Protein AF-A0A965YRG6-F1 (afdb_monomer)

Radius of gyration: 14.51 Å; Cα contacts (8 Å, |Δi|>4): 138; chains: 1; bounding box: 35×29×41 Å

pLDDT: mean 77.94, std 15.96, range [37.25, 94.0]

Secondary structure (DSSP, 8-state):
----BPPPHHHHHHHHGGGEE--TTS--EE-HHHHHHHHHHHHHHBSSEEEEEEE-TTS-EEEEEEE--TTT-EEEEEEEPPPSS-S-SS-TTHHHHHHHHHHHHH-

Solvent-accessible surface area (backbone atoms only — not comparable to full-atom values): 6411 Å² total; per-residue (Å²): 134,94,74,50,41,82,56,50,67,66,55,50,50,61,71,46,50,85,53,44,47,77,50,90,98,49,77,58,27,28,47,60,84,38,50,60,60,49,51,52,55,47,61,64,45,23,73,36,61,47,78,46,76,46,67,44,99,87,64,42,49,25,45,34,42,36,33,61,46,99,90,68,44,51,74,47,74,32,46,41,52,72,72,96,64,64,81,79,42,101,51,87,57,63,63,52,61,51,47,53,56,46,52,63,71,75,107

Structure (mmCIF, N/CA/C/O backbone):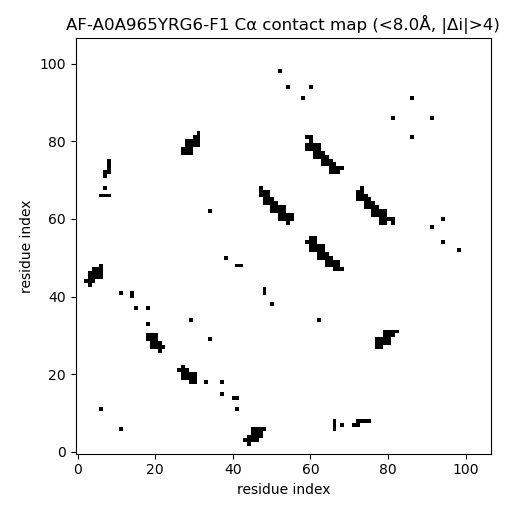
data_AF-A0A965YRG6-F1
#
_entry.id   AF-A0A965YRG6-F1
#
loop_
_atom_site.group_PDB
_atom_site.id
_atom_site.type_symbol
_atom_site.label_atom_id
_atom_site.label_alt_id
_atom_site.label_comp_id
_atom_site.label_asym_id
_atom_site.label_entity_id
_atom_site.label_seq_id
_atom_site.pdbx_PDB_ins_code
_atom_site.Cartn_x
_atom_site.Cartn_y
_atom_site.Cartn_z
_atom_site.occupancy
_atom_site.B_iso_or_equiv
_atom_site.auth_seq_id
_atom_site.auth_comp_id
_atom_site.auth_asym_id
_atom_site.auth_atom_id
_atom_site.pdbx_PDB_model_num
ATOM 1 N N . MET A 1 1 ? -12.443 -15.337 13.989 1.00 39.00 1 MET A N 1
ATOM 2 C CA . MET A 1 1 ? -11.947 -14.167 14.745 1.00 39.00 1 MET A CA 1
ATOM 3 C C . MET A 1 1 ? -12.158 -12.936 13.876 1.00 39.00 1 MET A C 1
ATOM 5 O O . MET A 1 1 ? -11.320 -12.651 13.036 1.00 39.00 1 MET A O 1
ATOM 9 N N . ASN A 1 2 ? -13.288 -12.243 14.025 1.00 52.28 2 ASN A N 1
ATOM 10 C CA . ASN A 1 2 ? -13.539 -10.988 13.306 1.00 52.28 2 ASN A CA 1
ATOM 11 C C . ASN A 1 2 ? -12.921 -9.846 14.126 1.00 52.28 2 ASN A C 1
ATOM 13 O O . ASN A 1 2 ? -13.604 -9.215 14.924 1.00 52.28 2 ASN A O 1
ATOM 17 N N . GLY A 1 3 ? -11.597 -9.686 14.015 1.00 64.50 3 GLY A N 1
ATOM 18 C CA . GLY A 1 3 ? -10.799 -8.684 14.740 1.00 64.50 3 GLY A CA 1
ATOM 19 C C . GLY A 1 3 ? -10.314 -7.521 13.870 1.00 64.50 3 GLY A C 1
ATOM 20 O O . GLY A 1 3 ? -9.490 -6.727 14.317 1.00 64.50 3 GLY A O 1
ATOM 21 N N . GLN A 1 4 ? -10.786 -7.435 12.624 1.00 83.19 4 GLN A N 1
ATOM 22 C CA . GLN A 1 4 ? -10.427 -6.357 11.708 1.00 83.19 4 GLN A CA 1
ATOM 23 C C . GLN A 1 4 ? -11.118 -5.057 12.135 1.00 83.19 4 GLN A C 1
ATOM 25 O O . GLN A 1 4 ? -12.299 -5.051 12.482 1.00 83.19 4 GLN A O 1
ATOM 30 N N . ARG A 1 5 ? -10.374 -3.949 12.116 1.00 90.75 5 ARG A N 1
ATOM 31 C CA . ARG A 1 5 ? -10.884 -2.603 12.421 1.00 90.75 5 ARG A CA 1
ATOM 32 C C . ARG A 1 5 ? -11.032 -1.790 11.140 1.00 90.75 5 ARG A C 1
ATOM 34 O O . ARG A 1 5 ? -10.397 -2.091 10.140 1.00 90.75 5 ARG A O 1
ATOM 41 N N . LYS A 1 6 ? -11.780 -0.689 11.180 1.00 90.81 6 LYS A N 1
ATOM 42 C CA . LYS A 1 6 ? -11.786 0.265 10.062 1.00 90.81 6 LYS A CA 1
ATOM 43 C C . LYS A 1 6 ? -10.484 1.064 10.042 1.00 90.81 6 LYS A C 1
ATOM 45 O O . LYS A 1 6 ? -10.071 1.608 11.066 1.00 90.81 6 LYS A O 1
ATOM 50 N N . ALA A 1 7 ? -9.852 1.143 8.879 1.00 89.75 7 ALA A N 1
ATOM 51 C CA . ALA A 1 7 ? -8.674 1.956 8.622 1.00 89.75 7 ALA A CA 1
ATOM 52 C C . ALA A 1 7 ? -9.058 3.388 8.237 1.00 89.75 7 ALA A C 1
ATOM 54 O O . ALA A 1 7 ? -10.038 3.607 7.518 1.00 89.75 7 ALA A O 1
ATOM 55 N N . SER A 1 8 ? -8.232 4.351 8.640 1.00 91.25 8 SER A N 1
ATOM 56 C CA . SER A 1 8 ? -8.095 5.643 7.963 1.00 91.25 8 SER A CA 1
ATOM 57 C C . SER A 1 8 ? -6.946 5.603 6.945 1.00 91.25 8 SER A C 1
ATOM 59 O O . SER A 1 8 ? -6.111 4.698 6.970 1.00 91.25 8 SER A O 1
ATOM 61 N N . LEU A 1 9 ? -6.845 6.607 6.066 1.00 91.00 9 LEU A N 1
ATOM 62 C CA . LEU A 1 9 ? -5.679 6.734 5.180 1.00 91.00 9 LEU A CA 1
ATOM 63 C C . LEU A 1 9 ? -4.359 6.811 5.955 1.00 91.00 9 LEU A C 1
ATOM 65 O O . LEU A 1 9 ? -3.354 6.280 5.492 1.00 91.00 9 LEU A O 1
ATOM 69 N N . ASP A 1 10 ? -4.344 7.454 7.121 1.00 91.12 10 ASP A N 1
ATOM 70 C CA . ASP A 1 10 ? -3.119 7.599 7.907 1.00 91.12 10 ASP A CA 1
ATOM 71 C C . ASP A 1 10 ? -2.734 6.313 8.640 1.00 91.12 10 ASP A C 1
ATOM 73 O O . ASP A 1 10 ? -1.543 6.029 8.762 1.00 91.12 10 ASP A O 1
ATOM 77 N N . ASP A 1 11 ? -3.708 5.499 9.065 1.00 92.50 11 ASP A N 1
ATOM 78 C CA . ASP A 1 11 ? -3.442 4.137 9.546 1.00 92.50 11 ASP A CA 1
ATOM 79 C C . ASP A 1 11 ? -2.749 3.309 8.455 1.00 92.50 11 ASP A C 1
ATOM 81 O O . ASP A 1 11 ? -1.691 2.724 8.684 1.00 92.50 11 ASP A O 1
ATOM 85 N N . VAL A 1 12 ? -3.306 3.334 7.242 1.00 92.75 12 VAL A N 1
ATOM 86 C CA . VAL A 1 12 ? -2.773 2.591 6.096 1.00 92.75 12 VAL A CA 1
ATOM 87 C C . VAL A 1 12 ? -1.377 3.090 5.709 1.00 92.75 12 VAL A C 1
ATOM 89 O O . VAL A 1 12 ? -0.474 2.281 5.513 1.00 92.75 12 VAL A O 1
ATOM 92 N N . LYS A 1 13 ? -1.138 4.409 5.674 1.00 92.69 13 LYS A N 1
ATOM 93 C CA . LYS A 1 13 ? 0.209 4.962 5.427 1.00 92.69 13 LYS A CA 1
ATOM 94 C C . LYS A 1 13 ? 1.229 4.485 6.459 1.00 92.69 13 LYS A C 1
ATOM 96 O O . LYS A 1 13 ? 2.352 4.171 6.075 1.00 92.69 13 LYS A O 1
ATOM 101 N N . LYS A 1 14 ? 0.867 4.458 7.747 1.00 94.00 14 LYS A N 1
ATOM 102 C CA . LYS A 1 14 ? 1.765 4.013 8.826 1.00 94.00 14 LYS A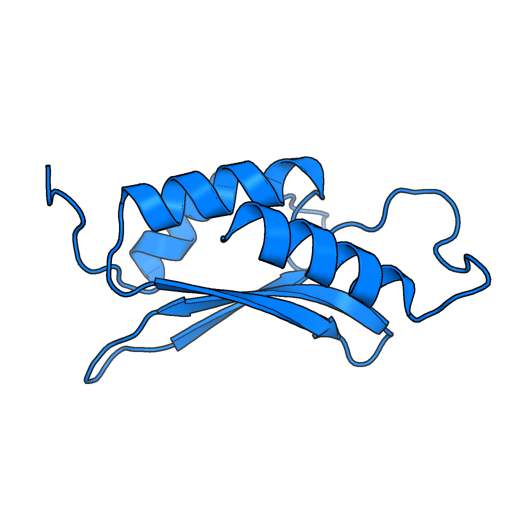 CA 1
ATOM 103 C C . LYS A 1 14 ? 2.141 2.546 8.667 1.00 94.00 14 LYS A C 1
ATOM 105 O O . LYS A 1 14 ? 3.314 2.215 8.800 1.00 94.00 14 LYS A O 1
ATOM 110 N N . ASP A 1 15 ? 1.170 1.704 8.335 1.00 93.62 15 ASP A N 1
ATOM 111 C CA . ASP A 1 15 ? 1.387 0.269 8.170 1.00 93.62 15 ASP A CA 1
ATOM 112 C C . ASP A 1 15 ? 2.171 -0.078 6.896 1.00 93.62 15 ASP A C 1
ATOM 114 O O . ASP A 1 15 ? 2.928 -1.046 6.895 1.00 93.62 15 ASP A O 1
ATOM 118 N N . ILE A 1 16 ? 2.044 0.718 5.828 1.00 92.62 16 ILE A N 1
ATOM 119 C CA . ILE A 1 16 ? 2.788 0.507 4.575 1.00 92.62 16 ILE A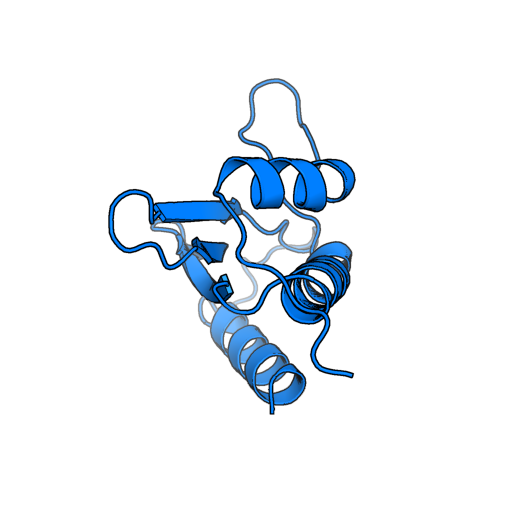 CA 1
ATOM 120 C C . ILE A 1 16 ? 4.187 1.133 4.622 1.00 92.62 16 ILE A C 1
ATOM 122 O O . ILE A 1 16 ? 5.083 0.657 3.932 1.00 92.62 16 ILE A O 1
ATOM 126 N N . ALA A 1 17 ? 4.411 2.180 5.423 1.00 92.81 17 ALA A N 1
ATOM 127 C CA . ALA A 1 17 ? 5.679 2.916 5.460 1.00 92.81 17 ALA A CA 1
ATOM 128 C C . ALA A 1 17 ? 6.949 2.039 5.569 1.00 92.81 17 ALA A C 1
ATOM 130 O O . ALA A 1 17 ? 7.909 2.363 4.869 1.00 92.81 17 ALA A O 1
ATOM 131 N N . PRO A 1 18 ? 6.984 0.942 6.356 1.00 93.44 18 PRO A N 1
ATOM 132 C CA . PRO A 1 18 ? 8.148 0.050 6.431 1.00 93.44 18 PRO A CA 1
ATOM 133 C C . PRO A 1 18 ? 8.451 -0.713 5.132 1.00 93.44 18 PRO A C 1
ATOM 135 O O . PRO A 1 18 ? 9.569 -1.177 4.942 1.00 93.44 18 PRO A O 1
ATOM 138 N N . TYR A 1 19 ? 7.464 -0.849 4.246 1.00 90.38 19 TYR A N 1
ATOM 139 C CA . TYR A 1 19 ? 7.552 -1.592 2.987 1.00 90.38 19 TYR A CA 1
ATOM 140 C C . TYR A 1 19 ? 7.890 -0.700 1.784 1.00 90.38 19 TYR A C 1
ATOM 142 O O . TYR A 1 19 ? 8.088 -1.206 0.673 1.00 90.38 19 TYR A O 1
ATOM 150 N N . LEU A 1 20 ? 7.930 0.621 1.995 1.00 90.62 20 LEU A N 1
ATOM 151 C CA . LEU A 1 20 ? 8.254 1.605 0.970 1.00 90.62 20 LEU A CA 1
ATOM 152 C C . LEU A 1 20 ? 9.743 1.921 0.969 1.00 90.62 20 LEU A C 1
ATOM 154 O O . LEU A 1 20 ? 10.326 2.301 1.981 1.00 90.62 20 LEU A O 1
ATOM 158 N N . GLU A 1 21 ? 10.320 1.885 -0.221 1.00 89.81 21 GLU A N 1
ATOM 159 C CA . GLU A 1 21 ? 11.660 2.373 -0.480 1.00 89.81 21 GLU A CA 1
ATOM 160 C C . GLU A 1 21 ? 11.620 3.864 -0.810 1.00 89.81 21 GLU A C 1
ATOM 162 O O . GLU A 1 21 ? 10.788 4.354 -1.588 1.00 89.81 21 GLU A O 1
ATOM 167 N N . LYS A 1 22 ? 12.558 4.607 -0.223 1.00 83.31 22 LYS A N 1
ATOM 168 C CA . LYS A 1 22 ? 12.769 6.024 -0.517 1.00 83.31 22 LYS A CA 1
ATOM 169 C C . LYS A 1 22 ? 14.055 6.164 -1.314 1.00 83.31 22 LYS A C 1
ATOM 171 O O . LYS A 1 22 ? 15.146 5.998 -0.779 1.00 83.31 22 LYS A O 1
ATOM 176 N N . ARG A 1 23 ? 13.942 6.540 -2.587 1.00 75.12 23 ARG A N 1
ATOM 177 C CA . ARG A 1 23 ? 15.080 7.092 -3.332 1.00 75.12 23 ARG A CA 1
ATOM 178 C C . ARG A 1 23 ? 15.052 8.608 -3.212 1.00 75.12 23 ARG A C 1
ATOM 180 O O . ARG A 1 23 ? 14.001 9.226 -3.373 1.00 75.12 23 ARG A O 1
ATOM 187 N N . LEU A 1 24 ? 16.214 9.196 -2.946 1.00 58.69 24 LEU A N 1
ATOM 188 C CA . LEU A 1 24 ? 16.390 10.646 -2.930 1.00 58.69 24 LEU A CA 1
ATOM 189 C C . LEU A 1 24 ? 15.845 11.232 -4.246 1.00 58.69 24 LEU A C 1
ATOM 191 O O . LEU A 1 24 ? 16.159 10.726 -5.323 1.00 58.69 24 LEU A O 1
ATOM 195 N N . LEU A 1 25 ? 14.993 12.259 -4.139 1.00 71.25 25 LEU A N 1
ATOM 196 C CA . LEU A 1 25 ? 14.322 12.960 -5.251 1.00 71.25 25 LEU A CA 1
ATOM 197 C C . LEU A 1 25 ? 13.257 12.164 -6.035 1.00 71.25 25 LEU A C 1
ATOM 199 O O . LEU A 1 25 ? 12.740 12.669 -7.030 1.00 71.25 25 LEU A O 1
ATOM 203 N N . LYS A 1 26 ? 12.881 10.952 -5.605 1.00 74.12 26 LYS A N 1
ATOM 204 C CA . LYS A 1 26 ? 11.791 10.177 -6.224 1.00 74.12 26 LYS A CA 1
ATOM 205 C C . LYS A 1 26 ? 10.617 9.998 -5.266 1.00 74.12 26 LYS A C 1
ATOM 207 O O . LYS A 1 26 ? 10.774 10.029 -4.047 1.00 74.12 26 LYS A O 1
ATOM 212 N N . LYS A 1 27 ? 9.424 9.791 -5.832 1.00 82.19 27 LYS A N 1
ATOM 213 C CA . LYS A 1 27 ? 8.259 9.358 -5.050 1.00 82.19 27 LYS A CA 1
ATOM 214 C C . LYS A 1 27 ? 8.575 8.006 -4.382 1.00 82.19 27 LYS A C 1
ATOM 216 O O . LYS A 1 27 ? 9.291 7.206 -4.991 1.00 82.19 27 LYS A O 1
ATOM 221 N N . PRO A 1 28 ? 8.069 7.745 -3.162 1.00 85.94 28 PRO A N 1
ATOM 222 C CA . PRO A 1 28 ? 8.187 6.432 -2.537 1.00 85.94 28 PRO A CA 1
ATOM 223 C C . PRO A 1 28 ? 7.650 5.345 -3.468 1.00 85.94 28 PRO A C 1
ATOM 225 O O . PRO A 1 28 ? 6.609 5.536 -4.102 1.00 85.94 28 PRO A O 1
ATOM 228 N N . TYR A 1 29 ? 8.353 4.222 -3.541 1.00 89.12 29 TYR A N 1
ATOM 229 C CA . TYR A 1 29 ? 7.976 3.082 -4.373 1.00 89.12 29 TYR A CA 1
ATOM 230 C C . TYR A 1 29 ? 8.070 1.791 -3.561 1.00 89.12 29 TYR A C 1
ATOM 232 O O . TYR A 1 29 ? 8.688 1.755 -2.499 1.00 89.12 29 TYR A O 1
ATOM 240 N N . MET A 1 30 ? 7.430 0.734 -4.040 1.00 88.31 30 MET A N 1
ATOM 241 C CA . MET A 1 30 ? 7.376 -0.558 -3.365 1.00 88.31 30 MET A CA 1
ATOM 242 C C . MET A 1 30 ? 8.181 -1.583 -4.154 1.00 88.31 30 MET A C 1
ATOM 244 O O . MET A 1 30 ? 8.031 -1.687 -5.368 1.00 88.31 30 MET A O 1
ATOM 248 N N . LYS A 1 31 ? 9.033 -2.366 -3.492 1.00 86.19 31 LYS A N 1
ATOM 249 C CA . LYS A 1 31 ? 9.653 -3.525 -4.146 1.00 86.19 31 LYS A CA 1
ATOM 250 C C . LYS A 1 31 ? 8.604 -4.592 -4.421 1.00 86.19 31 LYS A C 1
ATOM 252 O O . LYS A 1 31 ? 7.675 -4.765 -3.640 1.00 86.19 31 LYS A O 1
ATOM 257 N N . HIS A 1 32 ? 8.785 -5.352 -5.495 1.00 81.94 32 HIS A N 1
ATOM 258 C CA . HIS A 1 32 ? 7.857 -6.425 -5.850 1.00 81.94 32 HIS A CA 1
ATOM 259 C C . HIS A 1 32 ? 7.671 -7.458 -4.721 1.00 81.94 32 HIS A C 1
ATOM 261 O O . HIS A 1 32 ? 6.547 -7.854 -4.439 1.00 81.94 32 HIS A O 1
ATOM 267 N N . GLU A 1 33 ? 8.747 -7.815 -4.014 1.00 81.94 33 GLU A N 1
ATOM 268 C CA . GLU A 1 33 ? 8.719 -8.744 -2.870 1.00 81.94 33 GLU A CA 1
ATOM 269 C C . GLU A 1 33 ? 7.866 -8.255 -1.686 1.00 81.94 33 GLU A C 1
ATOM 271 O O . GLU A 1 33 ? 7.368 -9.064 -0.910 1.00 81.94 33 GLU A O 1
ATOM 276 N N . ASN A 1 34 ? 7.648 -6.942 -1.578 1.00 86.00 34 ASN A N 1
ATOM 277 C CA . ASN A 1 34 ? 6.877 -6.334 -0.496 1.00 86.00 34 ASN A CA 1
ATOM 278 C C . ASN A 1 34 ? 5.375 -6.244 -0.801 1.00 86.00 34 ASN A C 1
ATOM 280 O O . ASN A 1 34 ? 4.596 -5.973 0.112 1.00 86.00 34 ASN A O 1
ATOM 284 N N . VAL A 1 35 ? 4.948 -6.489 -2.045 1.00 84.69 35 VAL A N 1
ATOM 285 C CA . VAL A 1 35 ? 3.535 -6.389 -2.446 1.00 84.69 35 VAL A CA 1
ATOM 286 C C . VAL A 1 35 ? 2.675 -7.383 -1.666 1.00 84.69 35 VAL A C 1
ATOM 288 O O . VAL A 1 35 ? 1.698 -6.986 -1.029 1.00 84.69 35 VAL A O 1
ATOM 291 N N . THR A 1 36 ? 3.058 -8.660 -1.657 1.00 83.88 36 THR A N 1
ATOM 292 C CA . THR A 1 36 ? 2.299 -9.715 -0.971 1.00 83.88 36 THR A CA 1
ATOM 293 C C . THR A 1 36 ? 2.249 -9.509 0.551 1.00 83.88 36 THR A C 1
ATOM 295 O O . THR A 1 36 ? 1.140 -9.495 1.092 1.00 83.88 36 THR A O 1
ATOM 298 N N . PRO A 1 37 ? 3.375 -9.253 1.256 1.00 87.44 37 PRO A N 1
ATOM 299 C CA . PRO A 1 37 ? 3.348 -8.923 2.683 1.00 87.44 37 PRO A CA 1
ATOM 300 C C . PRO A 1 37 ? 2.454 -7.725 3.021 1.00 87.44 37 PRO A C 1
ATOM 302 O O . PRO A 1 37 ? 1.697 -7.776 3.990 1.00 87.44 37 PRO A O 1
ATOM 305 N N . VAL A 1 38 ? 2.478 -6.661 2.207 1.00 89.88 38 VAL A N 1
ATOM 306 C CA . VAL A 1 38 ? 1.607 -5.492 2.411 1.00 89.88 38 VAL A CA 1
ATOM 307 C C . VAL A 1 38 ? 0.137 -5.877 2.299 1.00 89.88 38 VAL A C 1
ATOM 309 O O . VAL A 1 38 ? -0.657 -5.492 3.158 1.00 89.88 38 VAL A O 1
ATOM 312 N N . CYS A 1 39 ? -0.233 -6.660 1.285 1.00 88.00 39 CYS A N 1
ATOM 313 C CA . CYS A 1 39 ? -1.614 -7.106 1.118 1.00 88.00 39 CYS A CA 1
ATOM 314 C C . CYS A 1 39 ? -2.082 -7.923 2.326 1.00 88.00 39 CYS A C 1
ATOM 316 O O . CYS A 1 39 ? -3.147 -7.651 2.873 1.00 88.00 39 CYS A O 1
ATOM 318 N N . GLN A 1 40 ? -1.256 -8.854 2.806 1.00 88.19 40 GLN A N 1
ATOM 319 C CA . GLN A 1 40 ? -1.564 -9.671 3.983 1.00 88.19 40 GLN A CA 1
ATOM 320 C C . GLN A 1 40 ? -1.725 -8.834 5.257 1.00 88.19 40 GLN A C 1
ATOM 322 O O . GLN A 1 40 ? -2.668 -9.039 6.022 1.00 88.19 40 GLN A O 1
ATOM 327 N N . VAL A 1 41 ? -0.840 -7.863 5.494 1.00 91.31 41 VAL A N 1
ATOM 328 C CA . VAL A 1 41 ? -0.932 -6.975 6.665 1.00 91.31 41 VAL A CA 1
ATOM 329 C C . VAL A 1 41 ? -2.205 -6.138 6.619 1.00 91.31 41 VAL A C 1
ATOM 331 O O . VAL A 1 41 ? -2.897 -6.022 7.629 1.00 91.31 41 VAL A O 1
ATOM 334 N N . LEU A 1 42 ? -2.542 -5.573 5.460 1.00 91.19 42 LEU A N 1
ATOM 335 C CA . LEU A 1 42 ? -3.725 -4.728 5.338 1.00 91.19 42 LEU A CA 1
ATOM 336 C C . LEU A 1 42 ? -5.015 -5.542 5.438 1.00 91.19 42 LEU A C 1
ATOM 338 O O . LEU A 1 42 ? -5.897 -5.161 6.204 1.00 91.19 42 LEU A O 1
ATOM 342 N N . TYR A 1 43 ? -5.106 -6.680 4.744 1.00 89.69 43 TYR A N 1
ATOM 343 C CA . TYR A 1 43 ? -6.280 -7.545 4.826 1.00 89.69 43 TYR A CA 1
ATOM 344 C C . TYR A 1 43 ? -6.420 -8.217 6.189 1.00 89.69 43 TYR A C 1
ATOM 346 O O . TYR A 1 43 ? -7.538 -8.410 6.633 1.00 89.69 43 TYR A O 1
ATOM 354 N N . SER A 1 44 ? -5.345 -8.527 6.915 1.00 90.06 44 SER A N 1
ATOM 355 C CA . SER A 1 44 ? -5.483 -9.083 8.274 1.00 90.06 44 SER A CA 1
ATOM 356 C C . SER A 1 44 ? -5.969 -8.056 9.301 1.00 90.06 44 SER A C 1
ATOM 358 O O . SER A 1 44 ? -6.629 -8.426 10.272 1.00 90.06 44 SER A O 1
ATOM 360 N N . LYS A 1 45 ? -5.673 -6.766 9.097 1.00 91.69 45 LYS A N 1
ATOM 361 C CA . LYS A 1 45 ? -5.990 -5.696 10.055 1.00 91.69 45 LYS A CA 1
ATOM 362 C C . LYS A 1 45 ? -7.266 -4.925 9.741 1.00 91.69 45 LYS A C 1
ATOM 364 O O . LYS A 1 45 ? -7.880 -4.408 10.679 1.00 91.69 45 LYS A O 1
ATOM 369 N N . TYR A 1 46 ? -7.644 -4.812 8.468 1.00 92.81 46 TYR A N 1
ATOM 370 C CA . TYR A 1 46 ? -8.666 -3.868 8.029 1.00 92.81 46 TYR A CA 1
ATOM 371 C C . TYR A 1 46 ? -9.751 -4.498 7.156 1.00 92.81 46 TYR A C 1
ATOM 373 O O . TYR A 1 46 ? -9.461 -5.254 6.235 1.00 92.81 46 TYR A O 1
ATOM 381 N N . ASP A 1 47 ? -11.007 -4.139 7.427 1.00 91.06 47 ASP A N 1
ATOM 382 C CA . ASP A 1 47 ? -12.196 -4.634 6.713 1.00 91.06 47 ASP A CA 1
ATOM 383 C C . ASP A 1 47 ? -12.664 -3.691 5.588 1.00 91.06 47 ASP A C 1
ATOM 385 O O . ASP A 1 47 ? -13.388 -4.082 4.674 1.00 91.06 47 ASP A O 1
ATOM 389 N N . ASN A 1 48 ? -12.237 -2.429 5.637 1.00 92.69 48 ASN A N 1
ATOM 390 C CA . ASN A 1 48 ? -12.636 -1.371 4.716 1.00 92.69 48 ASN A CA 1
ATOM 391 C C . ASN A 1 48 ? -11.544 -1.021 3.694 1.00 92.69 48 ASN A C 1
ATOM 393 O O . ASN A 1 48 ? -11.591 0.058 3.099 1.00 92.69 48 ASN A O 1
ATOM 397 N N . VAL A 1 49 ? -10.570 -1.908 3.485 1.00 92.00 49 VAL A N 1
ATOM 398 C CA . VAL A 1 49 ? -9.485 -1.732 2.514 1.00 92.00 49 VAL A CA 1
ATOM 399 C C . VAL A 1 49 ? -9.738 -2.596 1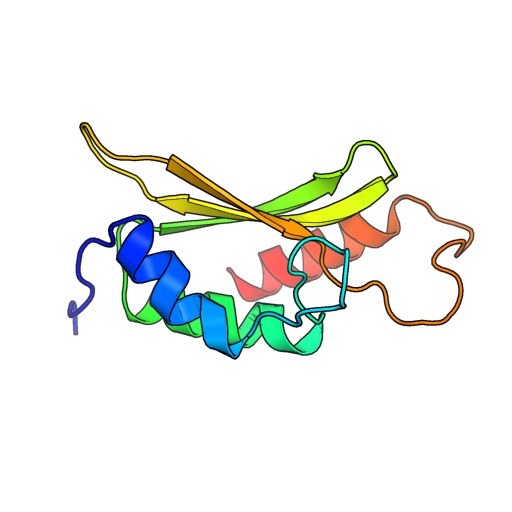.282 1.00 92.00 49 VAL A C 1
ATOM 401 O O . VAL A 1 49 ? -10.129 -3.754 1.382 1.00 92.00 49 VAL A O 1
ATOM 404 N N . GLN A 1 50 ? -9.506 -2.023 0.105 1.00 91.19 50 GLN A N 1
ATOM 405 C CA . GLN A 1 50 ? -9.442 -2.748 -1.158 1.00 91.19 50 GLN A CA 1
ATOM 406 C C . GLN A 1 50 ? -8.127 -2.433 -1.854 1.00 91.19 50 GLN A C 1
ATOM 408 O O . GLN A 1 50 ? -7.731 -1.270 -1.930 1.00 91.19 50 GLN A O 1
ATOM 413 N N . ILE A 1 51 ? -7.462 -3.458 -2.369 1.00 89.81 51 ILE A N 1
ATOM 414 C CA . ILE A 1 51 ? -6.180 -3.327 -3.056 1.00 89.81 51 ILE A CA 1
ATOM 415 C C . ILE A 1 51 ? -6.378 -3.727 -4.512 1.00 89.81 51 ILE A C 1
ATOM 417 O O . ILE A 1 51 ? -6.985 -4.753 -4.798 1.00 89.81 51 ILE A O 1
ATOM 421 N N . PHE A 1 52 ? -5.861 -2.908 -5.420 1.00 85.19 52 PHE A N 1
ATOM 422 C CA . PHE A 1 52 ? -5.908 -3.127 -6.858 1.00 85.19 52 PHE A CA 1
ATOM 423 C C . PHE A 1 52 ? -4.530 -2.878 -7.452 1.00 85.19 52 PHE A C 1
ATOM 425 O O . PHE A 1 52 ? -3.781 -2.037 -6.955 1.00 85.19 52 PHE A O 1
ATOM 432 N N . MET A 1 53 ? -4.223 -3.540 -8.560 1.00 82.31 53 MET A N 1
ATOM 433 C CA . MET A 1 53 ? -3.076 -3.178 -9.384 1.00 82.31 53 MET A CA 1
ATOM 434 C C . MET A 1 53 ? -3.544 -2.459 -10.644 1.00 82.31 53 MET A C 1
ATOM 436 O O . MET A 1 53 ? -4.633 -2.717 -11.150 1.00 82.31 53 MET A O 1
ATOM 440 N N . LYS A 1 54 ? -2.751 -1.501 -11.121 1.00 80.69 54 LYS A N 1
ATOM 441 C CA . LYS A 1 54 ? -3.008 -0.741 -12.352 1.00 80.69 54 LYS A CA 1
ATOM 442 C C . LYS A 1 54 ? -1.686 -0.404 -13.029 1.00 80.69 54 LYS A C 1
ATOM 444 O O . LYS A 1 54 ? -0.669 -0.277 -12.355 1.00 80.69 54 LYS A O 1
ATOM 449 N N . ALA A 1 55 ? -1.696 -0.213 -14.341 1.00 78.31 55 ALA A N 1
ATOM 450 C CA . ALA A 1 55 ? -0.573 0.415 -15.028 1.00 78.31 55 ALA A CA 1
ATOM 451 C C . ALA A 1 55 ? -0.647 1.947 -14.877 1.00 78.31 55 ALA A C 1
ATOM 453 O O . ALA A 1 55 ? -1.731 2.534 -14.908 1.00 78.31 55 ALA A O 1
ATOM 454 N N . SER A 1 56 ? 0.500 2.604 -14.713 1.00 79.88 56 SER A N 1
ATOM 455 C CA . SER A 1 56 ? 0.625 4.054 -14.856 1.00 79.88 56 SER A CA 1
ATOM 456 C C . SER A 1 56 ? 0.489 4.460 -16.328 1.00 79.88 56 SER A C 1
ATOM 458 O O . SER A 1 56 ? 0.546 3.614 -17.221 1.00 79.88 56 SER A O 1
ATOM 460 N N . ALA A 1 57 ? 0.378 5.764 -16.598 1.00 75.62 57 ALA A N 1
ATOM 461 C CA . ALA A 1 57 ? 0.381 6.292 -17.967 1.00 75.62 57 ALA A CA 1
ATOM 462 C C . ALA A 1 57 ? 1.636 5.884 -18.769 1.00 75.62 57 ALA A C 1
ATOM 464 O O . ALA A 1 57 ? 1.564 5.720 -19.982 1.00 75.62 57 ALA A O 1
ATOM 465 N N . ASP A 1 58 ? 2.755 5.647 -18.078 1.00 76.56 58 ASP A N 1
ATOM 466 C CA . ASP A 1 58 ? 4.028 5.216 -18.666 1.00 76.56 58 ASP A CA 1
ATOM 467 C C . ASP A 1 58 ? 4.170 3.680 -18.725 1.00 76.56 58 ASP A C 1
ATOM 469 O O . ASP A 1 58 ? 5.271 3.158 -18.897 1.00 76.56 58 ASP A O 1
ATOM 473 N N . GLY A 1 59 ? 3.081 2.933 -18.507 1.00 74.06 59 GLY A N 1
ATOM 474 C CA . GLY A 1 59 ? 3.065 1.467 -18.549 1.00 74.06 59 GLY A CA 1
ATOM 475 C C . GLY A 1 59 ? 3.710 0.786 -17.339 1.00 74.06 59 GLY A C 1
ATOM 476 O O . GLY A 1 59 ? 3.979 -0.415 -17.372 1.00 74.06 59 GLY A O 1
ATOM 477 N N . LYS A 1 60 ? 3.980 1.522 -16.255 1.00 79.56 60 LYS A N 1
ATOM 478 C CA . LYS A 1 60 ? 4.613 0.947 -15.064 1.00 79.56 60 LYS A CA 1
ATOM 479 C C . LYS A 1 60 ? 3.584 0.351 -14.107 1.00 79.56 60 LYS A C 1
ATOM 481 O O . LYS A 1 60 ? 2.550 0.974 -13.884 1.00 79.56 60 LYS A O 1
ATOM 486 N N . PRO A 1 61 ? 3.866 -0.791 -13.467 1.00 82.94 61 PRO A N 1
ATOM 487 C CA . PRO A 1 61 ? 2.950 -1.377 -12.498 1.00 82.94 61 PRO A CA 1
ATOM 488 C C . PRO A 1 61 ? 2.823 -0.489 -11.252 1.00 82.94 61 PRO A C 1
ATOM 490 O O . PRO A 1 61 ? 3.818 -0.044 -10.677 1.00 82.94 61 PRO A O 1
ATOM 493 N N . MET A 1 62 ? 1.591 -0.258 -10.814 1.00 85.50 62 MET A N 1
ATOM 494 C CA . MET A 1 62 ? 1.243 0.465 -9.598 1.00 85.50 62 MET A CA 1
ATOM 495 C C . MET A 1 62 ? 0.315 -0.381 -8.731 1.00 85.50 62 MET A C 1
ATOM 497 O O . MET A 1 62 ? -0.602 -1.024 -9.238 1.00 85.50 62 MET A O 1
ATOM 501 N N . ILE A 1 63 ? 0.524 -0.326 -7.419 1.00 88.81 63 ILE A N 1
ATOM 502 C CA . ILE A 1 63 ? -0.436 -0.802 -6.422 1.00 88.81 63 ILE A CA 1
ATOM 503 C C . ILE A 1 63 ? -1.266 0.385 -5.939 1.00 88.81 63 ILE A C 1
ATOM 505 O O . ILE A 1 63 ? -0.714 1.411 -5.538 1.00 88.81 63 ILE A O 1
ATOM 509 N N . THR A 1 64 ? -2.586 0.247 -5.972 1.00 92.00 64 THR A N 1
ATOM 510 C CA . THR A 1 64 ? -3.557 1.225 -5.486 1.00 92.00 64 THR A CA 1
ATOM 511 C C . THR A 1 64 ? -4.331 0.631 -4.320 1.00 92.00 64 THR A C 1
ATOM 513 O O . THR A 1 64 ? -4.937 -0.430 -4.431 1.00 92.00 64 THR A O 1
ATOM 516 N N . ILE A 1 65 ? -4.342 1.340 -3.200 1.00 93.31 65 ILE A N 1
ATOM 517 C CA . ILE A 1 65 ? -4.974 0.927 -1.952 1.00 93.31 65 ILE A CA 1
ATOM 518 C C . ILE A 1 65 ? -6.078 1.926 -1.657 1.00 93.31 65 ILE A C 1
ATOM 520 O O . ILE A 1 65 ? -5.824 3.102 -1.389 1.00 93.31 65 ILE A O 1
ATOM 524 N N . LYS A 1 66 ? -7.314 1.451 -1.736 1.00 93.88 66 LYS A N 1
ATOM 525 C CA . LYS A 1 66 ? -8.527 2.218 -1.504 1.00 93.88 66 LYS A CA 1
ATOM 526 C C . LYS A 1 66 ? -9.047 1.947 -0.104 1.00 93.88 66 LYS A C 1
ATOM 528 O O . LYS A 1 66 ? -9.370 0.814 0.239 1.00 93.88 66 LYS A O 1
ATOM 533 N N . VAL A 1 67 ? -9.187 3.007 0.679 1.00 93.69 67 VAL A N 1
ATOM 534 C CA . VAL A 1 67 ? -9.833 2.977 1.990 1.00 93.69 67 VAL A CA 1
ATOM 535 C C . VAL A 1 67 ? -11.263 3.467 1.821 1.00 93.69 67 VAL A C 1
ATOM 537 O O . VAL A 1 67 ? -11.499 4.619 1.450 1.00 93.69 67 VAL A O 1
ATOM 540 N N . LYS A 1 68 ? -12.238 2.595 2.081 1.00 91.69 68 LYS A N 1
ATOM 541 C CA . LYS A 1 68 ? -13.657 2.954 2.063 1.00 91.69 68 LYS A CA 1
ATOM 542 C C . LYS A 1 68 ? -14.015 3.691 3.350 1.00 91.69 68 LYS A C 1
ATOM 544 O O . LYS A 1 68 ? -13.858 3.164 4.450 1.00 91.69 68 LYS A O 1
ATOM 549 N N . GLY A 1 69 ? -14.552 4.895 3.207 1.00 83.31 69 GLY A N 1
ATOM 550 C CA . GLY A 1 69 ? -15.074 5.699 4.307 1.00 83.31 69 GLY A CA 1
ATOM 551 C C . GLY A 1 69 ? -16.275 6.511 3.840 1.00 83.31 69 GLY A C 1
ATOM 552 O O . GLY A 1 69 ? -16.339 6.890 2.675 1.00 83.31 69 GLY A O 1
ATOM 553 N N . PHE A 1 70 ? -17.225 6.764 4.742 1.00 67.00 70 PHE A N 1
ATOM 554 C CA . PHE A 1 70 ? -18.461 7.489 4.422 1.00 67.00 70 PHE A CA 1
ATOM 555 C C . PHE A 1 70 ? -18.217 8.988 4.156 1.00 67.00 70 PHE A C 1
ATOM 557 O O . PHE A 1 70 ? -18.892 9.573 3.320 1.00 67.00 70 PHE A O 1
ATOM 564 N N . LEU A 1 71 ? -17.218 9.593 4.818 1.00 67.25 71 LEU A N 1
ATOM 565 C CA . LEU A 1 71 ? -16.828 11.007 4.644 1.00 67.25 71 LEU A CA 1
ATOM 566 C C . LEU A 1 71 ? -15.310 11.224 4.477 1.00 67.25 71 LEU A C 1
ATOM 568 O O . LEU A 1 71 ? -14.872 12.332 4.194 1.00 67.25 71 LEU A O 1
ATOM 572 N N . SER A 1 72 ? -14.498 10.181 4.667 1.00 69.56 72 SER A N 1
ATOM 573 C CA . SER A 1 72 ? -13.027 10.259 4.732 1.00 69.56 72 SER A CA 1
ATOM 574 C C . SER A 1 72 ? -12.324 9.147 3.945 1.00 69.56 72 SER A C 1
ATOM 576 O O . SER A 1 72 ? -11.165 8.820 4.207 1.00 69.56 72 SER A O 1
ATOM 578 N N . GLY A 1 73 ? -13.036 8.530 2.997 1.00 84.06 73 GLY A N 1
ATOM 579 C CA . GLY A 1 73 ? -12.440 7.552 2.094 1.00 84.06 73 GLY A CA 1
ATOM 580 C C . GLY A 1 73 ? -11.393 8.187 1.178 1.00 84.06 73 GLY A C 1
ATOM 581 O O . GLY A 1 73 ? -11.402 9.392 0.933 1.00 84.06 73 GLY A O 1
ATOM 582 N N . GLY A 1 74 ? -10.495 7.368 0.644 1.00 91.31 74 GLY A N 1
ATOM 583 C CA . GLY A 1 74 ? -9.521 7.832 -0.335 1.00 91.31 74 GLY A CA 1
ATOM 584 C C . GLY A 1 74 ? -8.618 6.723 -0.839 1.00 91.31 74 GLY A C 1
ATOM 585 O O . GLY A 1 74 ? -8.809 5.550 -0.516 1.00 91.31 74 GLY A O 1
ATOM 586 N N . GLU A 1 75 ? -7.640 7.105 -1.650 1.00 93.31 75 GLU A N 1
ATOM 587 C CA . GLU A 1 75 ? -6.770 6.169 -2.355 1.00 93.31 75 GLU A CA 1
ATOM 588 C C . GLU A 1 75 ? -5.301 6.561 -2.180 1.00 93.31 75 GLU A C 1
ATOM 590 O O . GLU A 1 75 ? -4.935 7.736 -2.238 1.00 93.31 75 GLU A O 1
ATOM 595 N N . LEU A 1 76 ? -4.451 5.560 -1.970 1.00 92.06 76 LEU A N 1
ATOM 596 C CA . LEU A 1 76 ? -2.996 5.675 -2.018 1.00 92.06 76 LEU A CA 1
ATOM 597 C C . LEU A 1 76 ? -2.507 4.853 -3.199 1.00 92.06 76 LEU A C 1
ATOM 599 O O . LEU A 1 76 ? -3.007 3.758 -3.423 1.00 92.06 76 LEU A O 1
ATOM 603 N N . SER A 1 77 ? -1.541 5.363 -3.955 1.00 91.62 77 SER A N 1
ATOM 604 C CA . SER A 1 77 ? -0.953 4.619 -5.069 1.00 91.62 77 SER A CA 1
ATOM 605 C C . SER A 1 77 ? 0.563 4.707 -5.037 1.00 91.62 77 SER A C 1
ATOM 607 O O . SER A 1 77 ? 1.116 5.794 -4.858 1.00 91.62 77 SER A O 1
ATOM 609 N N . TYR A 1 78 ? 1.223 3.570 -5.239 1.00 90.69 78 TYR A N 1
ATOM 610 C CA . TYR A 1 78 ? 2.679 3.450 -5.237 1.00 90.69 78 TYR A CA 1
ATOM 611 C C . TYR A 1 78 ? 3.144 2.702 -6.486 1.00 90.69 78 TYR A C 1
ATOM 613 O O . TYR A 1 78 ? 2.544 1.704 -6.878 1.00 90.69 78 TYR A O 1
ATOM 621 N N . GLU A 1 79 ? 4.214 3.192 -7.115 1.00 89.50 79 GLU A N 1
ATOM 622 C CA . GLU A 1 79 ? 4.895 2.464 -8.193 1.00 89.50 79 GLU A CA 1
ATOM 623 C C . GLU A 1 79 ? 5.537 1.202 -7.604 1.00 89.50 79 GLU A C 1
ATOM 625 O O . GLU A 1 79 ? 6.139 1.255 -6.529 1.00 89.50 79 GLU A O 1
ATOM 630 N N . ILE A 1 80 ? 5.404 0.074 -8.298 1.00 86.31 80 ILE A N 1
ATOM 631 C CA . ILE A 1 80 ? 6.100 -1.164 -7.956 1.00 86.31 80 ILE A CA 1
ATOM 632 C C . ILE A 1 80 ? 7.402 -1.192 -8.759 1.00 86.31 80 ILE A C 1
ATOM 634 O O . ILE A 1 80 ? 7.384 -1.033 -9.980 1.00 86.31 80 ILE A O 1
ATOM 638 N N . GLU A 1 81 ? 8.538 -1.409 -8.094 1.00 82.44 81 GLU A N 1
ATOM 639 C CA . GLU A 1 81 ? 9.826 -1.560 -8.769 1.00 82.44 81 GLU A CA 1
ATOM 640 C C . GLU A 1 81 ? 9.740 -2.726 -9.761 1.00 82.44 81 GLU A C 1
ATOM 642 O O . GLU A 1 81 ? 9.533 -3.885 -9.389 1.00 82.44 81 GLU A O 1
ATOM 647 N N . GLY A 1 82 ? 9.893 -2.416 -11.048 1.00 64.31 82 GLY A N 1
ATOM 648 C CA . GLY A 1 82 ? 10.114 -3.438 -12.059 1.00 64.31 82 GLY A CA 1
ATOM 649 C C . GLY A 1 82 ? 11.462 -4.099 -11.794 1.00 64.31 82 GLY A C 1
ATOM 650 O O . GLY A 1 82 ? 12.456 -3.394 -11.614 1.00 64.31 82 GLY A O 1
ATOM 651 N N . LYS A 1 83 ? 11.514 -5.439 -11.758 1.00 50.06 83 LYS A N 1
ATOM 652 C CA . LYS A 1 83 ? 12.786 -6.171 -11.662 1.00 50.06 83 LYS A CA 1
ATOM 653 C C . LYS A 1 83 ? 13.764 -5.589 -12.684 1.00 50.06 83 LYS A C 1
ATOM 655 O O . LYS A 1 83 ? 13.472 -5.542 -13.877 1.00 50.06 83 LYS A O 1
ATOM 660 N N . GLY A 1 84 ? 14.914 -5.129 -12.196 1.00 42.62 84 GLY A N 1
ATOM 661 C CA . GLY A 1 84 ? 16.012 -4.633 -13.012 1.00 42.62 84 GLY A CA 1
ATOM 662 C C . GLY A 1 84 ? 16.514 -5.714 -13.962 1.00 42.62 84 GLY A C 1
ATOM 663 O O . GLY A 1 84 ? 17.347 -6.534 -13.598 1.00 42.62 84 GLY A O 1
ATOM 664 N N . ARG A 1 85 ? 15.948 -5.713 -15.165 1.00 37.25 85 ARG A N 1
ATOM 665 C CA . ARG A 1 85 ? 16.438 -6.220 -16.451 1.00 37.25 85 ARG A CA 1
ATOM 666 C C . ARG A 1 85 ? 15.290 -5.929 -17.402 1.00 37.25 85 ARG A C 1
ATOM 668 O O . ARG A 1 85 ? 14.314 -6.659 -17.368 1.00 37.25 85 ARG A O 1
ATOM 675 N N . ASN A 1 86 ? 15.382 -4.820 -18.139 1.00 42.03 86 ASN A N 1
ATOM 676 C CA . ASN A 1 86 ? 14.512 -4.464 -19.265 1.00 42.03 86 ASN A CA 1
ATOM 677 C C . ASN A 1 86 ? 13.113 -5.106 -19.224 1.00 42.03 86 ASN A C 1
ATOM 679 O O . ASN A 1 86 ? 12.914 -6.180 -19.779 1.00 42.03 86 ASN A O 1
ATOM 683 N N . THR A 1 87 ? 12.135 -4.443 -18.609 1.00 40.69 87 THR A N 1
ATOM 684 C CA . THR A 1 87 ? 10.724 -4.645 -18.978 1.00 40.69 87 THR A CA 1
ATOM 685 C C . THR A 1 87 ? 10.321 -3.637 -20.069 1.00 40.69 87 THR A C 1
ATOM 687 O O . THR A 1 87 ? 9.216 -3.126 -20.068 1.00 40.69 87 THR A O 1
ATOM 690 N N . ALA A 1 88 ? 11.246 -3.177 -20.914 1.00 40.47 88 ALA A N 1
ATOM 691 C CA . ALA A 1 88 ? 11.293 -3.635 -22.305 1.00 40.47 88 ALA A CA 1
ATOM 692 C C . ALA A 1 88 ? 11.631 -5.131 -22.486 1.00 40.47 88 ALA A C 1
ATOM 694 O O . ALA A 1 88 ? 12.508 -5.509 -23.259 1.00 40.47 88 ALA A O 1
ATOM 695 N N . SER A 1 89 ? 10.910 -6.000 -21.786 1.00 44.03 89 SER A N 1
ATOM 696 C CA . SER A 1 89 ? 10.573 -7.296 -22.342 1.00 44.03 89 SER A CA 1
ATOM 697 C C . SER A 1 89 ? 9.638 -6.952 -23.494 1.00 44.03 89 SER A C 1
ATOM 699 O O . SER A 1 89 ? 8.903 -5.969 -23.398 1.00 44.03 89 SER A O 1
ATOM 701 N N . LYS A 1 90 ? 9.680 -7.701 -24.589 1.00 50.19 90 LYS A N 1
ATOM 702 C CA . LYS A 1 90 ? 8.916 -7.438 -25.820 1.00 50.19 90 LYS A CA 1
ATOM 703 C C . LYS A 1 90 ? 7.393 -7.310 -25.628 1.00 50.19 90 LYS A C 1
ATOM 705 O O . LYS A 1 90 ? 6.704 -7.066 -26.611 1.00 50.19 90 LYS A O 1
ATOM 710 N N . ASP A 1 91 ? 6.893 -7.464 -24.405 1.00 54.62 91 ASP A N 1
ATOM 711 C CA . ASP A 1 91 ? 5.488 -7.421 -24.069 1.00 54.62 91 ASP A CA 1
ATOM 712 C C . ASP A 1 91 ? 5.153 -6.359 -22.992 1.00 54.62 91 ASP A C 1
ATOM 714 O O . ASP A 1 91 ? 5.399 -6.567 -21.792 1.00 54.62 91 ASP A O 1
ATOM 718 N N . PRO A 1 92 ? 4.572 -5.212 -23.395 1.00 51.53 92 PRO A N 1
ATOM 719 C CA . PRO A 1 92 ? 4.057 -4.204 -22.474 1.00 51.53 92 PRO A CA 1
ATOM 720 C C . PRO A 1 92 ? 2.841 -4.693 -21.672 1.00 51.53 92 PRO A C 1
ATOM 722 O O . PRO A 1 92 ? 2.374 -3.948 -20.817 1.00 51.53 92 PRO A O 1
ATOM 725 N N . LEU A 1 93 ? 2.329 -5.905 -21.9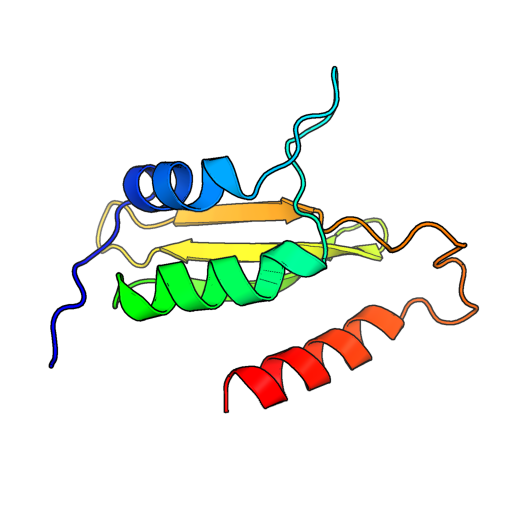19 1.00 55.66 93 LEU A N 1
ATOM 726 C CA . LEU A 1 93 ? 1.210 -6.529 -21.211 1.00 55.66 93 LEU A CA 1
ATOM 727 C C . LEU A 1 93 ? 1.645 -7.500 -20.112 1.00 55.66 93 LEU A C 1
ATOM 729 O O . LEU A 1 93 ? 0.788 -8.019 -19.416 1.00 55.66 93 LEU A O 1
ATOM 733 N N . SER A 1 94 ? 2.946 -7.670 -19.849 1.00 58.00 94 SER A N 1
ATOM 734 C CA . SER A 1 94 ? 3.439 -8.501 -18.727 1.00 58.00 94 SER A CA 1
ATOM 735 C C . SER A 1 94 ? 2.947 -8.069 -17.328 1.00 58.00 94 SER A C 1
ATOM 737 O O . SER A 1 94 ? 3.185 -8.755 -16.334 1.00 58.00 94 SER A O 1
ATOM 739 N N . TRP A 1 95 ? 2.292 -6.907 -17.204 1.00 55.84 95 TRP A N 1
ATOM 740 C CA . TRP A 1 95 ? 1.565 -6.523 -15.990 1.00 55.84 95 TRP A CA 1
ATOM 741 C C . TRP A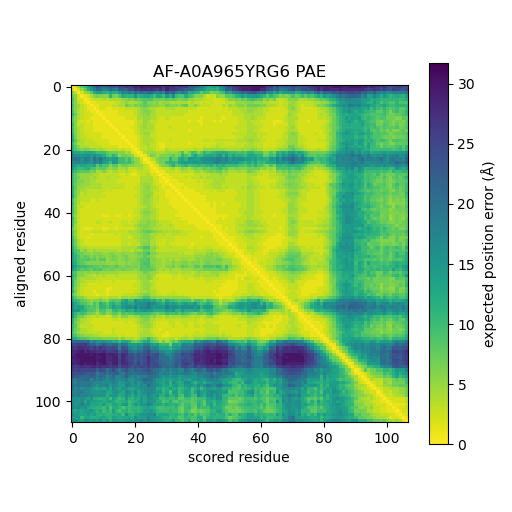 1 95 ? 0.234 -7.270 -15.829 1.00 55.84 95 TRP A C 1
ATOM 743 O O . TRP A 1 95 ? -0.230 -7.371 -14.699 1.00 55.84 95 TRP A O 1
ATOM 7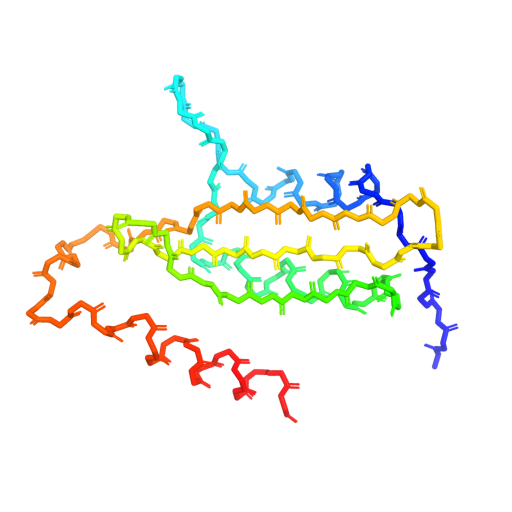53 N N . ILE A 1 96 ? -0.352 -7.787 -16.913 1.00 57.41 96 ILE A N 1
ATOM 754 C CA . ILE A 1 96 ? -1.571 -8.607 -16.925 1.00 57.41 96 ILE A CA 1
ATOM 755 C C . ILE A 1 96 ? -1.278 -9.985 -16.333 1.00 57.41 96 ILE A C 1
ATOM 757 O O . ILE A 1 96 ? -1.997 -10.390 -15.430 1.00 57.41 96 ILE A O 1
ATOM 761 N N . ASP A 1 97 ? -0.165 -10.630 -16.701 1.00 63.00 97 ASP A N 1
ATOM 762 C CA . ASP A 1 97 ? 0.261 -11.891 -16.064 1.00 63.00 97 ASP A CA 1
ATOM 763 C C . ASP A 1 97 ? 0.383 -11.730 -14.536 1.00 63.00 97 ASP A C 1
ATOM 765 O O . ASP A 1 97 ? 0.012 -12.599 -13.754 1.00 63.00 97 ASP A O 1
ATOM 769 N N . ARG A 1 98 ? 0.831 -10.552 -14.077 1.00 63.81 98 ARG A N 1
ATOM 770 C CA . ARG A 1 98 ? 0.888 -10.235 -12.640 1.00 63.81 98 ARG A CA 1
ATOM 771 C C . ARG A 1 98 ? -0.481 -9.982 -12.022 1.00 63.81 98 ARG A C 1
ATOM 773 O O . ARG A 1 98 ? -0.619 -10.146 -10.814 1.00 63.81 98 ARG A O 1
ATOM 780 N N . MET A 1 99 ? -1.460 -9.519 -12.799 1.00 63.28 99 MET A N 1
ATOM 781 C CA . MET A 1 99 ? -2.843 -9.448 -12.333 1.00 63.28 99 MET A CA 1
ATOM 782 C C . MET A 1 99 ? -3.420 -10.841 -12.156 1.00 63.28 99 MET A C 1
ATOM 784 O O . MET A 1 99 ? -4.059 -11.062 -11.141 1.00 63.28 99 MET A O 1
ATOM 788 N N . GLU A 1 100 ? -3.134 -11.777 -13.063 1.00 62.34 100 GLU A N 1
ATOM 789 C CA . GLU A 1 100 ? -3.548 -13.175 -12.913 1.00 62.34 100 GLU A CA 1
ATOM 790 C C . GLU A 1 100 ? -2.918 -13.817 -11.670 1.00 62.34 100 GLU A C 1
ATOM 792 O O . GLU A 1 100 ? -3.632 -14.420 -10.872 1.00 62.34 100 GLU A O 1
ATOM 797 N N . ASP A 1 101 ? -1.619 -13.602 -11.431 1.00 63.97 101 ASP A N 1
ATOM 798 C CA . ASP A 1 101 ? -0.946 -14.066 -10.208 1.00 63.97 101 ASP A CA 1
ATOM 799 C C . ASP A 1 101 ? -1.557 -13.456 -8.932 1.00 63.97 101 ASP A C 1
ATOM 801 O O . ASP A 1 101 ? -1.651 -14.109 -7.891 1.00 63.97 101 ASP A O 1
ATOM 805 N N . PHE A 1 102 ? -1.967 -12.185 -8.987 1.00 65.88 102 PHE A N 1
ATOM 806 C 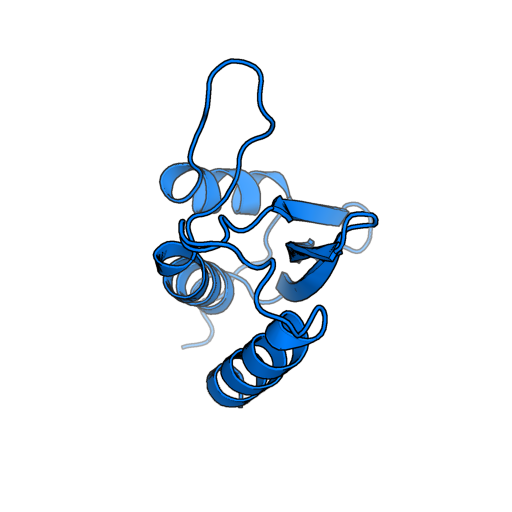CA . PHE A 1 102 ? -2.596 -11.508 -7.855 1.00 65.88 102 PHE A CA 1
ATOM 807 C C . PHE A 1 102 ? -4.041 -11.943 -7.637 1.00 65.88 102 PHE A C 1
ATOM 809 O O . PHE A 1 102 ? -4.428 -12.160 -6.494 1.00 65.88 102 PHE A O 1
ATOM 816 N N .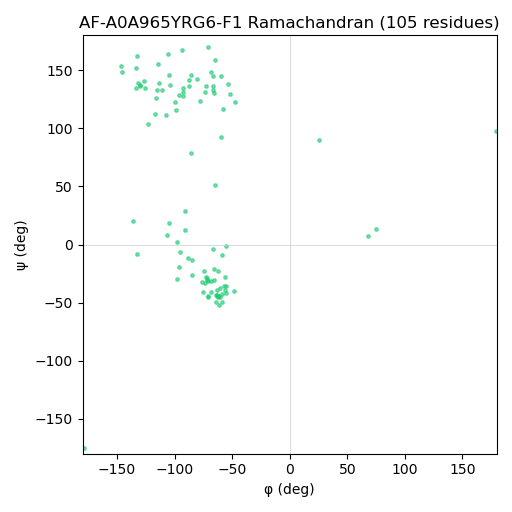 ASP A 1 103 ? -4.820 -12.115 -8.700 1.00 65.19 103 ASP A N 1
ATOM 817 C CA . ASP A 1 103 ? -6.176 -12.652 -8.626 1.00 65.19 103 ASP A CA 1
ATOM 818 C C . ASP A 1 103 ? -6.144 -14.095 -8.103 1.00 65.19 103 ASP A C 1
ATOM 820 O O . ASP A 1 103 ? -6.944 -14.439 -7.237 1.00 65.19 103 ASP A O 1
ATOM 824 N N . ALA A 1 104 ? -5.163 -14.907 -8.517 1.00 71.00 104 ALA A N 1
ATOM 825 C CA . ALA A 1 104 ? -4.926 -16.243 -7.969 1.00 71.00 104 ALA A CA 1
ATOM 826 C C . ALA A 1 104 ? -4.485 -16.227 -6.494 1.00 71.00 104 ALA A C 1
ATOM 828 O O . ALA A 1 104 ? -4.781 -17.161 -5.759 1.00 71.00 104 ALA A O 1
ATOM 829 N N . PHE A 1 105 ? -3.781 -15.185 -6.042 1.00 65.69 105 PHE A N 1
ATOM 830 C CA . PHE A 1 105 ? -3.452 -14.997 -4.625 1.00 65.69 105 PHE A CA 1
ATOM 831 C C . PHE A 1 105 ? -4.665 -14.555 -3.786 1.00 65.69 105 PHE A C 1
ATOM 833 O O . PHE A 1 105 ? -4.744 -14.870 -2.599 1.00 65.69 105 PHE A O 1
ATOM 840 N N . MET A 1 106 ? -5.578 -13.784 -4.380 1.00 63.16 106 MET A N 1
ATOM 841 C CA . MET A 1 106 ? -6.744 -13.206 -3.707 1.00 63.16 106 MET A CA 1
ATOM 842 C C . MET A 1 106 ? -7.961 -14.143 -3.643 1.00 63.16 106 MET A C 1
ATOM 844 O O . MET A 1 106 ? -8.897 -13.832 -2.901 1.00 63.16 106 MET A O 1
ATOM 848 N N . ASN A 1 107 ? -7.962 -15.237 -4.410 1.00 56.62 107 ASN A N 1
ATOM 849 C CA . ASN A 1 107 ? -9.064 -16.195 -4.559 1.00 56.62 107 ASN A CA 1
ATOM 850 C C . ASN A 1 107 ? -8.739 -17.542 -3.897 1.00 56.62 107 ASN A C 1
ATOM 852 O O . ASN A 1 107 ? -9.654 -18.118 -3.267 1.00 56.62 107 ASN A O 1
#

Foldseek 3Di:
DPQADADAPVNLCVLCVVQWDDDVPDDTAGEPVSPVVSVCSDVVHHDQKDWDWDADPVLFIKIKIWGDDPPRTDIDIHTYDDPPDDPVPVDSCVVVVVVVVVVVVVD

Sequence (107 aa):
MNGQRKASLDDVKKDIAPYLEKRLLKKPYMKHENVTPVCQVLYSKYDNVQIFMKASADGKPMITIKVKGFLSGGELSYEIEGKGRNTASKDPLSWIDRMEDFDAFMN

Mean predicted aligned error: 8.5 Å

Nearest PDB structures (foldseek):
  5fl3-assembly1_A  TM=4.278E-01  e=5.247E-01  Thermus thermophilus
  5hmq-assembly1_A  TM=4.569E-01  e=7.686E-01  Pseudomonas putida KT2440
  5hmq-assembly3_E  TM=4.558E-01  e=8.729E-01  Pseudomonas putida KT2440
  6s0x-assembly1_v  TM=5.128E-01  e=3.116E+00  Staphylococcus aureus
  5hog-assembly1_A  TM=5.152E-01  e=9.792E+00  Saccharomyces cerevisiae